Protein AF-A9GGE3-F1 (afdb_monomer_lite)

pLDDT: mean 86.1, std 15.5, range [37.06, 98.12]

Organism: Sorangium cellulosum (strain So ce56) (NCBI:txid448385)

Secondary structure (DSSP, 8-state):
-PPPPTHHHHHHHHHTT-TTBHHHHHHHHHHHTT--HHHHHHHTTS-HHHHHHHTTSBPPPSTTHHHHHHHHHHHHT--HHHHHHHHHHHHHHHHHHHHHHHHTTS-----------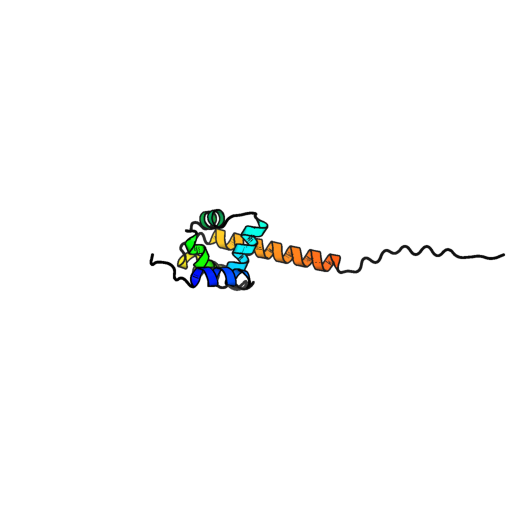----

Structure (mmCIF, N/CA/C/O backbone):
data_AF-A9GGE3-F1
#
_entry.id   AF-A9GGE3-F1
#
loop_
_atom_site.group_PDB
_atom_site.id
_atom_site.type_symbol
_atom_site.label_atom_id
_atom_site.label_alt_id
_atom_site.label_comp_id
_atom_site.label_asym_id
_atom_site.label_entity_id
_atom_site.label_seq_id
_atom_site.pdbx_PDB_ins_code
_atom_site.Cartn_x
_atom_site.Cartn_y
_atom_site.Cartn_z
_atom_site.occupancy
_atom_site.B_iso_or_equiv
_atom_site.auth_seq_id
_atom_site.auth_comp_id
_atom_site.auth_asym_id
_atom_site.auth_atom_id
_atom_site.pdbx_PDB_model_num
ATOM 1 N N . MET A 1 1 ? -22.832 0.028 6.860 1.00 53.41 1 MET A N 1
ATOM 2 C CA . MET A 1 1 ? -21.702 -0.928 6.840 1.00 53.41 1 MET A CA 1
ATOM 3 C C . MET A 1 1 ? -21.749 -1.747 8.117 1.00 53.41 1 MET A C 1
ATOM 5 O O . MET A 1 1 ? -21.819 -1.170 9.195 1.00 53.41 1 MET A O 1
ATOM 9 N N . THR A 1 2 ? -21.816 -3.068 7.984 1.00 60.00 2 THR A N 1
ATOM 10 C CA . THR A 1 2 ? -21.862 -4.047 9.079 1.00 60.00 2 THR A CA 1
ATOM 11 C C . THR A 1 2 ? -20.597 -3.954 9.936 1.00 60.00 2 THR A C 1
ATOM 13 O O . THR A 1 2 ? -19.533 -3.603 9.428 1.00 60.00 2 THR A O 1
ATOM 16 N N . LYS A 1 3 ? -20.701 -4.255 11.235 1.00 71.38 3 LYS A N 1
ATOM 17 C CA . LYS A 1 3 ? -19.565 -4.248 12.170 1.00 71.38 3 LYS A CA 1
ATOM 18 C C . LYS A 1 3 ? -18.435 -5.136 11.630 1.00 71.38 3 LYS A C 1
ATOM 20 O O . LYS A 1 3 ? -18.689 -6.291 11.288 1.00 71.38 3 LYS A O 1
ATOM 25 N N . ALA A 1 4 ? -17.215 -4.600 11.553 1.00 78.62 4 ALA A N 1
ATOM 26 C CA . ALA A 1 4 ? -16.054 -5.355 11.093 1.00 78.62 4 ALA A CA 1
ATOM 27 C C . ALA A 1 4 ? -15.862 -6.621 11.953 1.00 78.62 4 ALA A C 1
ATOM 29 O O . ALA A 1 4 ? -16.019 -6.562 13.181 1.00 78.62 4 ALA A O 1
ATOM 30 N N . PRO A 1 5 ? -15.563 -7.780 11.343 1.00 84.50 5 PRO A N 1
ATOM 31 C CA . PRO A 1 5 ? -15.403 -9.011 12.094 1.00 84.50 5 PRO A CA 1
ATOM 32 C C . PRO A 1 5 ? -14.122 -8.961 12.934 1.00 84.50 5 PRO A C 1
ATOM 34 O O . PRO A 1 5 ? -13.110 -8.405 12.518 1.00 84.50 5 PRO A O 1
ATOM 37 N N . LYS A 1 6 ? -14.140 -9.598 14.112 1.00 84.06 6 LYS A N 1
ATOM 38 C CA . LYS A 1 6 ? -13.015 -9.568 15.069 1.00 84.06 6 LYS A CA 1
ATOM 39 C C . LYS A 1 6 ? -11.690 -10.093 14.499 1.00 84.06 6 LYS A C 1
ATOM 41 O O . LYS A 1 6 ? -10.635 -9.772 15.031 1.00 84.06 6 LYS A O 1
ATOM 46 N N . TRP A 1 7 ? -11.733 -10.916 13.450 1.00 90.00 7 TRP A N 1
ATOM 47 C CA . TRP A 1 7 ? -10.534 -11.460 12.813 1.00 90.00 7 TRP A CA 1
ATOM 48 C C . TRP A 1 7 ? -9.832 -10.458 11.884 1.00 90.00 7 TRP A C 1
ATOM 50 O O . TRP A 1 7 ? -8.659 -10.663 11.578 1.00 90.00 7 TRP A O 1
ATOM 60 N N . LEU A 1 8 ? -10.516 -9.389 11.458 1.00 89.56 8 LEU A N 1
ATOM 61 C CA . LEU A 1 8 ? -10.024 -8.470 10.432 1.00 89.56 8 LEU A CA 1
ATOM 62 C C . LEU A 1 8 ? -8.773 -7.708 10.878 1.00 89.56 8 LEU A C 1
ATOM 64 O O . LEU A 1 8 ? -7.798 -7.689 10.142 1.00 89.56 8 LEU A O 1
ATOM 68 N N . ASP A 1 9 ? -8.761 -7.162 12.097 1.00 84.56 9 ASP A N 1
ATOM 69 C CA . ASP A 1 9 ? -7.591 -6.452 12.642 1.00 84.56 9 ASP A CA 1
ATOM 70 C C . ASP A 1 9 ? -6.354 -7.367 12.679 1.00 84.56 9 ASP A C 1
ATOM 72 O O . ASP A 1 9 ? -5.274 -6.997 12.221 1.00 84.56 9 ASP A O 1
ATOM 76 N N . ARG A 1 10 ? -6.522 -8.623 13.118 1.00 86.06 10 ARG A N 1
ATOM 77 C CA . ARG A 1 10 ? -5.429 -9.606 13.125 1.00 86.06 10 ARG A CA 1
ATOM 78 C C . ARG A 1 10 ? -4.950 -9.947 11.712 1.00 86.06 10 ARG A C 1
ATOM 80 O O . ARG A 1 10 ? -3.746 -10.050 11.493 1.00 86.06 10 ARG A O 1
ATOM 87 N N . ALA A 1 11 ? -5.869 -10.159 10.773 1.00 85.88 11 ALA A N 1
ATOM 88 C CA . ALA A 1 11 ? -5.519 -10.488 9.394 1.00 85.88 11 ALA A CA 1
ATOM 89 C C . ALA A 1 11 ? -4.837 -9.309 8.683 1.00 85.88 11 ALA A C 1
ATOM 91 O O . ALA A 1 11 ? -3.847 -9.518 7.988 1.00 85.88 11 ALA A O 1
ATOM 92 N N . SER A 1 12 ? -5.311 -8.083 8.923 1.00 85.44 12 SER A N 1
ATOM 93 C CA . SER A 1 12 ? -4.733 -6.840 8.406 1.00 85.44 12 SER A CA 1
ATOM 94 C C . SER A 1 12 ? -3.287 -6.683 8.877 1.00 85.44 12 SER A C 1
ATOM 96 O O . SER A 1 12 ? -2.387 -6.555 8.052 1.00 85.44 12 SER A O 1
ATOM 98 N N . ARG A 1 13 ? -3.018 -6.845 10.180 1.00 85.19 13 ARG A N 1
ATOM 99 C CA . ARG A 1 13 ? -1.643 -6.805 10.713 1.00 85.19 13 ARG A CA 1
ATOM 100 C C . ARG A 1 13 ? -0.737 -7.867 10.094 1.00 85.19 13 ARG A C 1
ATOM 102 O O . ARG A 1 13 ? 0.376 -7.560 9.692 1.00 85.19 13 ARG A O 1
ATOM 109 N N . ARG A 1 14 ? -1.225 -9.106 9.974 1.00 86.12 14 ARG A N 1
ATOM 110 C CA . ARG A 1 14 ? -0.450 -10.207 9.383 1.00 86.12 14 ARG A CA 1
ATOM 111 C C . ARG A 1 14 ? -0.162 -9.989 7.897 1.00 86.12 14 ARG A C 1
ATOM 113 O O . ARG A 1 14 ? 0.871 -10.429 7.408 1.00 86.12 14 ARG A O 1
ATOM 120 N N . SER A 1 15 ? -1.057 -9.320 7.170 1.00 83.12 15 SER A N 1
ATOM 121 C CA . SER A 1 15 ? -0.813 -8.996 5.761 1.00 83.12 15 SER A CA 1
ATOM 122 C C . SER A 1 15 ? 0.415 -8.093 5.592 1.00 83.12 15 SER A C 1
ATOM 124 O O . SER A 1 15 ? 1.195 -8.323 4.676 1.00 83.12 15 SER A O 1
ATOM 126 N N . GLY A 1 16 ? 0.675 -7.180 6.537 1.00 81.69 16 GLY A N 1
ATOM 127 C CA . GLY A 1 16 ? 1.879 -6.340 6.557 1.00 81.69 16 GLY A CA 1
ATOM 128 C C . GLY A 1 16 ? 3.203 -7.119 6.518 1.00 81.69 16 GLY A C 1
ATOM 129 O O . GLY A 1 16 ? 4.203 -6.612 6.021 1.00 81.69 16 GLY A O 1
ATOM 130 N N . GLU A 1 17 ? 3.206 -8.378 6.966 1.00 86.06 17 GLU A N 1
ATOM 131 C CA . GLU A 1 17 ? 4.379 -9.267 6.963 1.00 86.06 17 GLU A CA 1
ATOM 132 C C . GLU A 1 17 ? 4.576 -10.003 5.623 1.00 86.06 17 GLU A C 1
ATOM 134 O O . GLU A 1 17 ? 5.595 -10.653 5.403 1.00 86.06 17 GLU A O 1
ATOM 139 N N . CYS A 1 18 ? 3.596 -9.937 4.719 1.00 89.25 18 CYS A N 1
ATOM 140 C CA . CYS A 1 18 ? 3.592 -10.648 3.445 1.00 89.25 18 CYS A CA 1
ATOM 141 C C . CYS A 1 18 ? 3.791 -9.667 2.279 1.00 89.25 18 CYS A C 1
ATOM 143 O O . CYS A 1 18 ? 2.833 -9.021 1.854 1.00 89.25 18 CYS A O 1
ATOM 145 N N . GLU A 1 19 ? 5.000 -9.604 1.706 1.00 88.31 19 GLU A N 1
ATOM 146 C CA . GLU A 1 19 ? 5.388 -8.630 0.658 1.00 88.31 19 GLU A CA 1
ATOM 147 C C . GLU A 1 19 ? 4.477 -8.604 -0.587 1.00 88.31 19 GLU A C 1
ATOM 149 O O . GLU A 1 19 ? 4.380 -7.590 -1.279 1.00 88.31 19 GLU A O 1
ATOM 154 N N . TRP A 1 20 ? 3.798 -9.713 -0.886 1.00 90.06 20 TRP A N 1
ATOM 155 C CA . TRP A 1 20 ? 2.882 -9.845 -2.024 1.00 90.06 20 TRP A CA 1
ATOM 156 C C . TRP A 1 20 ? 1.491 -9.239 -1.772 1.00 90.06 20 TRP A C 1
ATOM 158 O O . TRP A 1 20 ? 0.655 -9.211 -2.679 1.00 90.06 20 TRP A O 1
ATOM 168 N N . THR A 1 21 ? 1.212 -8.776 -0.553 1.00 96.06 21 THR A N 1
ATOM 169 C CA . THR A 1 21 ? -0.060 -8.146 -0.188 1.00 96.06 21 THR A CA 1
ATOM 170 C C . THR A 1 21 ? 0.006 -6.633 -0.336 1.00 96.06 21 THR A C 1
ATOM 172 O O . THR A 1 21 ? 1.072 -6.012 -0.314 1.00 96.06 21 THR A O 1
ATOM 175 N N . LEU A 1 22 ? -1.163 -6.014 -0.448 1.00 96.00 22 LEU A N 1
ATOM 176 C CA . LEU A 1 22 ? -1.273 -4.568 -0.412 1.00 96.00 22 LEU A CA 1
ATOM 177 C C . LEU A 1 22 ? -0.992 -4.028 0.998 1.00 96.00 22 LEU A C 1
ATOM 179 O O . LEU A 1 22 ? -0.474 -2.925 1.114 1.00 96.00 22 LEU A O 1
ATOM 183 N N . GLY A 1 23 ? -1.253 -4.804 2.056 1.00 95.88 23 GLY A N 1
ATOM 184 C CA . GLY A 1 23 ? -0.932 -4.436 3.437 1.00 95.88 23 GLY A CA 1
ATOM 185 C C . GLY A 1 23 ? 0.542 -4.104 3.623 1.00 95.88 23 GLY A C 1
ATOM 186 O O . GLY A 1 23 ? 0.864 -3.010 4.079 1.00 95.88 23 GLY A O 1
ATOM 187 N N . ALA A 1 24 ? 1.431 -4.982 3.154 1.00 95.25 24 ALA A N 1
ATOM 188 C CA . ALA A 1 24 ? 2.871 -4.735 3.195 1.00 95.25 24 ALA A CA 1
ATOM 189 C C . ALA A 1 24 ? 3.275 -3.468 2.418 1.00 95.25 24 ALA A C 1
ATOM 191 O O . ALA A 1 24 ? 4.110 -2.691 2.885 1.00 95.25 24 ALA A O 1
ATOM 192 N N . ALA A 1 25 ? 2.658 -3.216 1.258 1.00 96.25 25 ALA A N 1
ATOM 193 C CA . ALA A 1 25 ? 2.931 -2.014 0.470 1.00 96.25 25 ALA A CA 1
ATOM 194 C C . ALA A 1 25 ? 2.462 -0.729 1.178 1.00 96.25 25 ALA A C 1
ATOM 196 O O . ALA A 1 25 ? 3.189 0.262 1.205 1.00 96.25 25 ALA A O 1
ATOM 197 N N . LEU A 1 26 ? 1.268 -0.738 1.773 1.00 96.56 26 LEU A N 1
ATOM 198 C CA . LEU A 1 26 ? 0.736 0.407 2.514 1.00 96.56 26 LEU A CA 1
ATOM 199 C C . LEU A 1 26 ? 1.561 0.692 3.778 1.00 96.56 26 LEU A C 1
ATOM 201 O O . LEU A 1 26 ? 1.861 1.853 4.057 1.00 96.56 26 LEU A O 1
ATOM 205 N N . ASP A 1 27 ? 1.981 -0.349 4.498 1.00 95.81 27 ASP A N 1
ATOM 206 C CA . ASP A 1 27 ? 2.815 -0.214 5.693 1.00 95.81 27 ASP A CA 1
ATOM 207 C C . ASP A 1 27 ? 4.228 0.290 5.358 1.00 95.81 27 ASP A C 1
ATOM 209 O O . ASP A 1 27 ? 4.774 1.117 6.090 1.00 95.81 27 ASP A O 1
ATOM 213 N N . GLU A 1 28 ? 4.834 -0.164 4.253 1.00 95.62 28 GLU A N 1
ATOM 214 C CA . GLU A 1 28 ? 6.101 0.402 3.762 1.00 95.62 28 GLU A CA 1
ATOM 215 C C . GLU A 1 28 ? 5.921 1.876 3.385 1.00 95.62 28 GLU A C 1
ATOM 217 O O . GLU A 1 28 ? 6.705 2.706 3.832 1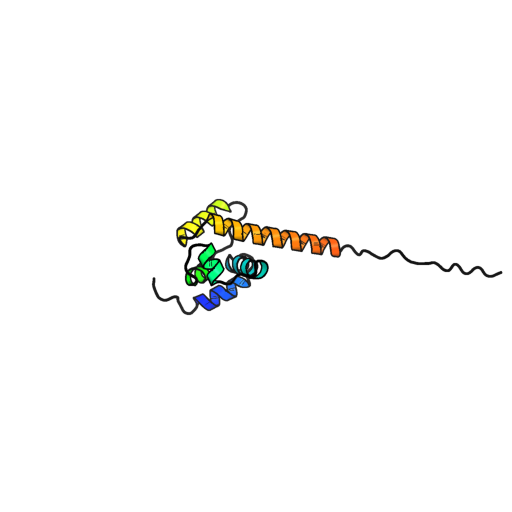.00 95.62 28 GLU A O 1
ATOM 222 N N . TYR A 1 29 ? 4.859 2.236 2.657 1.00 97.25 29 TYR A N 1
ATOM 223 C CA . TYR A 1 29 ? 4.598 3.632 2.295 1.00 97.25 29 TYR A CA 1
ATOM 224 C C . TYR A 1 29 ? 4.454 4.536 3.526 1.00 97.25 29 TYR A C 1
ATOM 226 O O . TYR A 1 29 ? 5.080 5.595 3.593 1.00 97.25 29 TYR A O 1
ATOM 234 N N . CYS A 1 30 ? 3.675 4.113 4.526 1.00 96.31 30 CYS A N 1
ATOM 235 C CA . CYS A 1 30 ? 3.536 4.837 5.789 1.00 96.31 30 CYS A CA 1
ATOM 236 C C . CYS A 1 30 ? 4.881 5.019 6.502 1.00 96.31 30 CYS A C 1
ATOM 238 O O . CYS A 1 30 ? 5.164 6.115 6.986 1.00 96.31 30 CYS A O 1
ATOM 240 N N . ARG A 1 31 ? 5.726 3.982 6.534 1.00 95.31 31 ARG A N 1
ATOM 241 C CA . ARG A 1 31 ? 7.060 4.055 7.147 1.00 95.31 31 ARG A CA 1
ATOM 242 C C . ARG A 1 31 ? 8.005 4.979 6.382 1.00 95.31 31 ARG A C 1
ATOM 244 O O . ARG A 1 31 ? 8.645 5.818 7.006 1.00 95.31 31 ARG A O 1
ATOM 251 N N . THR A 1 32 ? 8.086 4.854 5.058 1.00 93.69 32 THR A N 1
ATOM 252 C CA . THR A 1 32 ? 9.002 5.650 4.225 1.00 93.69 32 THR A CA 1
ATOM 253 C C . THR A 1 32 ? 8.609 7.125 4.178 1.00 93.69 32 THR A C 1
ATOM 255 O O . THR A 1 32 ? 9.479 7.989 4.194 1.00 93.69 32 THR A O 1
ATOM 258 N N . GLU A 1 33 ? 7.312 7.427 4.140 1.00 94.19 33 GLU A N 1
ATOM 259 C CA . GLU A 1 33 ? 6.807 8.800 4.009 1.00 94.19 33 GLU A CA 1
ATOM 260 C C . GLU A 1 33 ? 6.404 9.422 5.362 1.00 94.19 33 GLU A C 1
ATOM 262 O O . GLU A 1 33 ? 5.881 10.537 5.395 1.00 94.19 33 GLU A O 1
ATOM 267 N N . GLY A 1 34 ? 6.607 8.712 6.481 1.00 95.31 34 GLY A N 1
ATOM 268 C CA . GLY A 1 34 ? 6.271 9.185 7.829 1.00 95.31 34 GLY A CA 1
ATOM 269 C C . GLY A 1 34 ? 4.779 9.480 8.030 1.00 95.31 34 GLY A C 1
ATOM 270 O O . GLY A 1 34 ? 4.428 10.428 8.731 1.00 95.31 34 GLY A O 1
ATOM 271 N N . LYS A 1 35 ? 3.895 8.711 7.381 1.00 96.00 35 LYS A N 1
ATOM 272 C CA . LYS A 1 35 ? 2.441 8.941 7.384 1.00 96.00 35 LYS A CA 1
ATOM 273 C C . LYS A 1 35 ? 1.709 8.024 8.350 1.00 96.00 35 LYS A C 1
ATOM 275 O O . LYS A 1 35 ? 1.996 6.832 8.432 1.00 96.00 35 LYS A O 1
ATOM 280 N N . THR A 1 36 ? 0.682 8.559 9.003 1.00 96.94 36 THR A N 1
ATOM 281 C CA . THR A 1 36 ? -0.260 7.755 9.793 1.00 96.94 36 THR A CA 1
ATOM 282 C C . THR A 1 36 ? -1.298 7.066 8.900 1.00 96.94 36 THR A C 1
ATOM 284 O O . THR A 1 36 ? -1.468 7.411 7.725 1.00 96.94 36 THR A O 1
ATOM 287 N N . ARG A 1 37 ? -2.041 6.104 9.462 1.00 94.69 37 ARG A N 1
ATOM 288 C CA . ARG A 1 37 ? -3.134 5.414 8.754 1.00 94.69 37 ARG A CA 1
ATOM 289 C C . ARG A 1 37 ? -4.266 6.371 8.383 1.00 94.69 37 ARG A C 1
ATOM 291 O O . ARG A 1 37 ? -4.843 6.246 7.311 1.00 94.69 37 ARG A 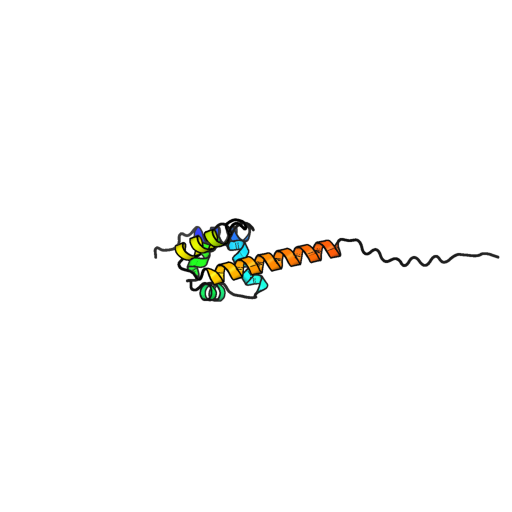O 1
ATOM 298 N N . GLU A 1 38 ? -4.557 7.356 9.226 1.00 96.88 38 GLU A N 1
ATOM 299 C CA . GLU A 1 38 ? -5.570 8.389 8.980 1.00 96.88 38 GLU A CA 1
ATOM 300 C C . GLU A 1 38 ? -5.187 9.244 7.772 1.00 96.88 38 GLU A C 1
ATOM 302 O O . GLU A 1 38 ? -6.012 9.499 6.896 1.00 96.88 38 GLU A O 1
ATOM 307 N N . GLN A 1 39 ? -3.915 9.638 7.691 1.00 97.50 39 GLN A N 1
ATOM 308 C CA . GLN A 1 39 ? -3.394 10.406 6.563 1.00 97.50 39 GLN A CA 1
ATOM 309 C C . GLN A 1 39 ? -3.389 9.584 5.271 1.00 97.50 39 GLN A C 1
ATOM 311 O O . GLN A 1 39 ? -3.708 10.114 4.207 1.00 97.50 39 GLN A O 1
ATOM 316 N N . LEU A 1 40 ? -3.055 8.293 5.353 1.00 97.50 40 LEU A N 1
ATOM 317 C CA . LEU A 1 40 ? -3.136 7.373 4.221 1.00 97.50 40 LEU A CA 1
ATOM 318 C C . LEU A 1 40 ? -4.582 7.198 3.732 1.00 97.50 40 LEU A C 1
ATOM 320 O O . LEU A 1 40 ? -4.836 7.269 2.532 1.00 97.50 40 LEU A O 1
ATOM 324 N N . ALA A 1 41 ? -5.533 7.013 4.648 1.00 96.81 41 ALA A N 1
ATOM 325 C CA . ALA A 1 41 ? -6.948 6.889 4.314 1.00 96.81 41 ALA A CA 1
ATOM 326 C C . ALA A 1 41 ? -7.472 8.161 3.631 1.00 96.81 41 ALA A C 1
ATOM 328 O O . ALA A 1 41 ? -8.104 8.080 2.579 1.00 96.81 41 ALA A O 1
ATOM 329 N N . ALA A 1 42 ? -7.126 9.337 4.166 1.00 97.06 42 ALA A N 1
ATOM 330 C CA . ALA A 1 42 ? -7.466 10.621 3.559 1.00 97.06 42 ALA A CA 1
ATOM 331 C C . ALA A 1 42 ? -6.866 10.776 2.151 1.00 97.06 42 ALA A C 1
ATOM 333 O O . ALA A 1 42 ? -7.550 11.238 1.241 1.00 97.06 42 ALA A O 1
ATOM 334 N N . LEU A 1 43 ? -5.616 10.344 1.946 1.00 96.62 43 LEU A N 1
ATOM 335 C CA . LEU A 1 43 ? -4.958 10.366 0.636 1.00 96.62 43 LEU A CA 1
ATOM 336 C C . LEU A 1 43 ? -5.660 9.466 -0.392 1.00 96.62 43 LEU A C 1
ATOM 338 O O . LEU A 1 43 ? -5.724 9.819 -1.567 1.00 96.62 43 LEU A O 1
ATOM 342 N N . LEU A 1 44 ? -6.168 8.314 0.047 1.00 97.31 44 LEU A N 1
ATOM 343 C CA . LEU A 1 44 ? -6.911 7.369 -0.787 1.00 97.31 44 LEU A CA 1
ATOM 344 C C . LEU A 1 44 ? -8.399 7.726 -0.928 1.00 97.31 44 LEU A C 1
ATOM 346 O O . LEU A 1 44 ? -9.117 7.023 -1.635 1.00 97.31 44 LEU A O 1
ATOM 350 N N . GLY A 1 45 ? -8.871 8.793 -0.276 1.00 96.38 45 GLY A N 1
ATOM 351 C CA . GLY A 1 45 ? -10.280 9.190 -0.296 1.00 96.38 45 GLY A CA 1
ATOM 352 C C . GLY A 1 45 ? -11.200 8.207 0.433 1.00 96.38 45 GLY A C 1
ATOM 353 O O . GLY A 1 45 ? -12.382 8.121 0.117 1.00 96.38 45 GLY A O 1
ATOM 354 N N . CYS A 1 46 ? -10.678 7.443 1.397 1.00 95.12 46 CYS A N 1
ATOM 355 C CA . CYS A 1 46 ? -11.411 6.370 2.060 1.00 95.12 46 CYS A CA 1
ATOM 356 C C . CYS A 1 46 ? -11.458 6.526 3.584 1.00 95.12 46 CYS A C 1
ATOM 358 O O . CYS A 1 46 ? -10.774 7.348 4.191 1.00 95.12 46 CYS A O 1
ATOM 360 N N . ARG A 1 47 ? -12.278 5.694 4.232 1.00 92.94 47 ARG A N 1
ATOM 361 C CA . ARG A 1 47 ? -12.273 5.550 5.694 1.00 92.94 47 ARG A CA 1
ATOM 362 C C . ARG A 1 47 ? -11.067 4.732 6.146 1.00 92.94 47 ARG A C 1
ATOM 364 O O . ARG A 1 47 ? -10.645 3.822 5.436 1.00 92.94 47 ARG A O 1
ATOM 371 N N . VAL A 1 48 ? -10.595 4.976 7.368 1.00 92.31 48 VAL A N 1
ATOM 372 C CA . VAL A 1 48 ? -9.505 4.191 7.978 1.00 92.31 48 VAL A CA 1
ATOM 373 C C . VAL A 1 48 ? -9.848 2.702 8.038 1.00 92.31 48 VAL A C 1
ATOM 375 O O . VAL A 1 48 ? -9.026 1.883 7.649 1.00 92.31 48 VAL A O 1
ATOM 378 N N . ASP A 1 49 ? -11.084 2.344 8.396 1.00 90.19 49 ASP A N 1
ATOM 379 C CA . ASP A 1 49 ? -11.524 0.939 8.433 1.00 90.19 49 ASP A CA 1
ATOM 380 C C . ASP A 1 49 ? -11.457 0.241 7.062 1.00 90.19 49 ASP A C 1
ATOM 382 O O . ASP A 1 49 ? -11.364 -0.984 6.986 1.00 90.19 49 ASP A O 1
ATOM 386 N N . SER A 1 50 ? -11.514 0.996 5.956 1.00 92.50 50 SER A N 1
ATOM 387 C CA . SER A 1 50 ? -11.364 0.428 4.612 1.00 92.50 50 SER A CA 1
ATOM 388 C C . SER A 1 50 ? -9.933 -0.046 4.359 1.00 92.50 50 SER A C 1
ATOM 390 O O . SER A 1 50 ? -9.739 -0.975 3.574 1.00 92.50 50 SER A O 1
ATOM 392 N N . LEU A 1 51 ? -8.938 0.534 5.044 1.00 94.25 51 LEU A N 1
ATOM 393 C CA . LEU A 1 51 ? -7.538 0.126 4.920 1.00 94.25 51 LEU A CA 1
ATOM 394 C C . LEU A 1 51 ? -7.313 -1.306 5.408 1.00 94.25 51 LEU A C 1
ATOM 396 O O . LEU A 1 51 ? -6.464 -1.997 4.855 1.00 94.25 51 LEU A O 1
ATOM 400 N N . ASP A 1 52 ? -8.088 -1.776 6.388 1.00 93.44 52 ASP A N 1
ATOM 401 C CA . ASP A 1 52 ? -7.976 -3.154 6.877 1.00 93.44 52 ASP A CA 1
ATOM 402 C C . ASP A 1 52 ? -8.483 -4.188 5.878 1.00 93.44 52 ASP A C 1
ATOM 404 O O . ASP A 1 52 ? -8.037 -5.329 5.880 1.00 93.44 52 ASP A O 1
ATOM 408 N N . TRP A 1 53 ? -9.422 -3.807 5.016 1.00 93.62 53 TRP A N 1
ATOM 409 C CA . TRP A 1 53 ? -9.864 -4.675 3.931 1.00 93.62 53 TRP A CA 1
ATOM 410 C C . TRP A 1 53 ? -8.947 -4.575 2.715 1.00 93.62 53 TRP A C 1
ATOM 412 O O . TRP A 1 53 ? -8.677 -5.584 2.064 1.00 93.62 53 TRP A O 1
ATOM 422 N N . LEU A 1 54 ? -8.454 -3.370 2.422 1.00 95.25 54 LEU A N 1
ATOM 423 C CA . LEU A 1 54 ? -7.471 -3.144 1.367 1.00 95.25 54 LEU A CA 1
ATOM 424 C C . LEU A 1 54 ? -6.183 -3.917 1.639 1.00 95.25 54 LEU A C 1
ATOM 426 O O . LEU A 1 54 ? -5.648 -4.514 0.713 1.00 95.25 54 LEU A O 1
ATOM 430 N N . SER A 1 55 ? -5.718 -3.970 2.889 1.00 95.38 55 SER A N 1
ATOM 431 C CA . SER A 1 55 ? -4.472 -4.649 3.259 1.00 95.38 55 SER A CA 1
ATOM 432 C C . SER A 1 55 ? -4.476 -6.145 2.916 1.00 95.38 55 SER A C 1
ATOM 434 O O . SER A 1 55 ? -3.448 -6.699 2.529 1.00 95.38 55 SER A O 1
ATOM 436 N N . LEU A 1 56 ? -5.653 -6.779 2.936 1.00 94.75 56 LEU A N 1
ATOM 437 C CA . LEU A 1 56 ? -5.838 -8.182 2.555 1.00 94.75 56 LEU A CA 1
ATOM 438 C C . LEU A 1 56 ? -5.791 -8.429 1.045 1.00 94.75 56 LEU A C 1
ATOM 440 O O . LEU A 1 56 ? -5.727 -9.583 0.616 1.00 94.75 56 LEU A O 1
ATOM 444 N N . CYS A 1 57 ? -5.876 -7.382 0.226 1.00 96.12 57 CYS A N 1
ATOM 445 C CA . CYS A 1 57 ? -5.802 -7.538 -1.217 1.00 96.12 57 CYS A CA 1
ATOM 446 C C . CYS A 1 57 ? -4.403 -7.994 -1.625 1.00 96.12 57 CYS A C 1
ATOM 448 O O . CYS A 1 57 ? -3.394 -7.620 -1.023 1.00 96.12 57 CYS A O 1
ATOM 450 N N . ARG A 1 58 ? -4.334 -8.778 -2.701 1.00 95.56 58 ARG A N 1
ATOM 451 C CA . ARG A 1 58 ? -3.064 -9.021 -3.380 1.00 95.56 58 ARG A CA 1
ATOM 452 C C . ARG A 1 58 ? -2.572 -7.701 -3.975 1.00 95.56 58 ARG A C 1
ATOM 454 O O . ARG A 1 58 ? -3.369 -6.913 -4.485 1.00 95.56 58 ARG A O 1
ATOM 461 N N . LYS A 1 59 ? -1.264 -7.468 -3.912 1.00 95.94 59 LYS A N 1
ATOM 462 C CA . LYS A 1 59 ? -0.625 -6.356 -4.610 1.00 95.94 59 LYS A CA 1
ATOM 463 C C . LYS A 1 59 ? -0.848 -6.495 -6.129 1.00 95.94 59 LYS A C 1
ATOM 465 O O . LYS A 1 59 ? -0.719 -7.614 -6.629 1.00 95.94 59 LYS A O 1
ATOM 470 N N . PRO A 1 60 ? -1.181 -5.406 -6.850 1.00 96.69 60 PRO A N 1
ATOM 471 C CA . PRO A 1 60 ? -1.373 -5.436 -8.299 1.00 96.69 60 PRO A CA 1
ATOM 472 C C . PRO A 1 60 ? -0.210 -6.084 -9.042 1.00 96.69 60 PRO A C 1
ATOM 474 O O . PRO A 1 60 ? 0.953 -5.792 -8.754 1.00 96.69 60 PRO A O 1
ATOM 477 N N . ASP A 1 61 ? -0.538 -6.953 -9.995 1.00 93.81 61 ASP A N 1
ATOM 478 C CA . ASP A 1 61 ? 0.458 -7.621 -10.822 1.00 93.81 61 ASP A CA 1
ATOM 479 C C . ASP A 1 61 ? 1.107 -6.620 -11.797 1.00 93.81 61 ASP A C 1
ATOM 481 O O . ASP A 1 61 ? 0.378 -5.830 -12.399 1.00 93.81 61 ASP A O 1
ATOM 485 N N . PRO A 1 62 ? 2.439 -6.612 -11.990 1.00 92.62 62 PRO A N 1
ATOM 486 C CA . PRO A 1 62 ? 3.095 -5.692 -12.919 1.00 92.62 62 PRO A CA 1
ATOM 487 C C . PRO A 1 62 ? 2.557 -5.757 -14.356 1.00 92.62 62 PRO A C 1
ATOM 489 O O . PRO A 1 62 ? 2.430 -4.714 -14.999 1.00 92.62 62 PRO A O 1
ATOM 492 N N . GLU A 1 63 ? 2.201 -6.946 -14.851 1.00 95.81 63 GLU A N 1
ATOM 493 C CA . GLU A 1 63 ? 1.707 -7.142 -16.222 1.00 95.81 63 GLU A CA 1
ATOM 494 C C . GLU A 1 63 ? 0.276 -6.618 -16.395 1.00 95.81 63 GLU A C 1
ATOM 496 O O . GLU A 1 63 ? -0.111 -6.166 -17.473 1.00 95.81 63 GLU A O 1
ATOM 501 N N . ARG A 1 64 ? -0.513 -6.639 -15.315 1.00 96.19 64 ARG A N 1
ATOM 502 C CA . ARG A 1 64 ? -1.928 -6.229 -15.295 1.00 96.19 64 ARG A CA 1
ATOM 503 C C . ARG A 1 64 ? -2.189 -5.051 -14.359 1.00 96.19 64 ARG A C 1
ATOM 505 O O . ARG A 1 64 ? -3.310 -4.847 -13.896 1.00 96.19 64 ARG A O 1
ATOM 512 N N . PHE A 1 65 ? -1.163 -4.240 -14.113 1.00 96.56 65 PHE A N 1
ATOM 513 C CA . PHE A 1 65 ? -1.144 -3.276 -13.014 1.00 96.56 65 PHE A CA 1
ATOM 514 C C . PHE A 1 65 ? -2.321 -2.303 -13.048 1.00 96.56 65 PHE A C 1
ATOM 516 O O . PHE A 1 65 ? -2.998 -2.102 -12.043 1.00 96.56 65 PHE A O 1
ATOM 523 N N . ALA A 1 66 ? -2.582 -1.705 -14.213 1.00 97.19 66 ALA A N 1
ATOM 524 C CA . ALA A 1 66 ? -3.668 -0.742 -14.373 1.00 97.19 66 ALA A CA 1
ATOM 525 C C . ALA A 1 66 ? -5.041 -1.386 -14.132 1.00 97.19 66 ALA A C 1
ATOM 527 O O . ALA A 1 66 ? -5.882 -0.803 -13.456 1.00 97.19 66 ALA A O 1
ATOM 528 N N . GLU A 1 67 ? -5.248 -2.602 -14.638 1.00 97.94 67 GLU A N 1
ATOM 529 C CA . GLU A 1 67 ? -6.505 -3.328 -14.477 1.00 97.94 67 GLU A CA 1
ATOM 530 C C . GLU A 1 67 ? -6.747 -3.715 -13.013 1.00 97.94 67 GLU A C 1
ATOM 532 O O . GLU A 1 67 ? -7.839 -3.510 -12.483 1.00 97.94 67 GLU A O 1
ATOM 537 N N . ASP A 1 68 ? -5.724 -4.235 -12.336 1.00 97.88 68 ASP A N 1
ATOM 538 C CA . ASP A 1 68 ? -5.818 -4.622 -10.931 1.00 97.88 68 ASP A CA 1
ATOM 539 C C . ASP A 1 68 ? -6.037 -3.399 -10.022 1.00 97.88 68 ASP A C 1
ATOM 541 O O . ASP A 1 68 ? -6.878 -3.453 -9.122 1.00 97.88 68 ASP A O 1
ATOM 545 N N . VAL A 1 69 ? -5.358 -2.272 -10.284 1.00 98.12 69 VAL A N 1
ATOM 546 C CA . VAL A 1 69 ? -5.599 -1.008 -9.565 1.00 98.12 69 VAL A CA 1
ATOM 547 C C . VAL A 1 69 ? -7.036 -0.533 -9.759 1.00 98.12 69 VAL A C 1
ATOM 549 O O . VAL A 1 69 ? -7.683 -0.199 -8.769 1.00 98.12 69 VAL A O 1
ATOM 552 N N . THR A 1 70 ? -7.553 -0.529 -10.991 1.00 98.00 70 THR A N 1
ATOM 553 C CA . THR A 1 70 ? -8.939 -0.122 -11.269 1.00 98.00 70 THR A CA 1
ATOM 554 C C . THR A 1 70 ? -9.936 -1.009 -10.529 1.00 98.00 70 THR A C 1
ATOM 556 O O . THR A 1 70 ? -10.801 -0.492 -9.828 1.00 98.00 70 THR A O 1
ATOM 559 N N . ARG A 1 71 ? -9.768 -2.337 -10.574 1.00 97.69 71 ARG A N 1
ATOM 560 C CA . ARG A 1 71 ? -10.652 -3.281 -9.865 1.00 97.69 71 ARG A CA 1
ATOM 561 C C . ARG A 1 71 ? -10.669 -3.047 -8.354 1.00 97.69 71 ARG A C 1
ATOM 563 O O . ARG A 1 71 ? -11.723 -3.130 -7.725 1.00 97.69 71 ARG A O 1
ATOM 570 N N . ILE A 1 72 ? -9.511 -2.771 -7.753 1.00 97.06 72 ILE A N 1
ATOM 571 C CA . ILE A 1 72 ? -9.416 -2.450 -6.322 1.00 97.06 72 ILE A CA 1
ATOM 572 C C . ILE A 1 72 ? -10.080 -1.096 -6.045 1.00 97.06 72 ILE A C 1
ATOM 574 O O . ILE A 1 72 ? -10.880 -0.988 -5.115 1.00 97.06 72 ILE A O 1
ATOM 578 N N . ALA A 1 73 ? -9.790 -0.083 -6.864 1.00 97.12 73 ALA A N 1
ATOM 579 C CA . ALA A 1 73 ? -10.339 1.259 -6.715 1.00 97.12 73 ALA A CA 1
ATOM 580 C C . ALA A 1 73 ? -11.870 1.262 -6.757 1.00 97.12 73 ALA A C 1
ATOM 582 O O . ALA A 1 73 ? -12.511 1.810 -5.863 1.00 97.12 73 ALA A O 1
ATOM 583 N N . GLU A 1 74 ? -12.454 0.564 -7.729 1.00 96.56 74 GLU A N 1
ATOM 584 C CA . GLU A 1 74 ? -13.900 0.399 -7.866 1.00 96.56 74 GLU A CA 1
ATOM 585 C C . GLU A 1 74 ? -14.496 -0.391 -6.697 1.00 96.56 74 GLU A C 1
ATOM 587 O O . GLU A 1 74 ? -15.507 0.010 -6.122 1.00 96.56 74 GLU A O 1
ATOM 592 N N . ARG A 1 75 ? -13.864 -1.494 -6.280 1.00 95.44 75 ARG A N 1
ATOM 593 C CA . ARG A 1 75 ? -14.382 -2.325 -5.183 1.00 95.44 75 ARG A CA 1
ATOM 594 C C . ARG A 1 75 ? -14.443 -1.580 -3.851 1.00 95.44 75 ARG A C 1
ATOM 596 O O . ARG A 1 75 ? -15.377 -1.793 -3.079 1.00 95.44 75 ARG A O 1
ATOM 603 N N . PHE A 1 76 ? -13.438 -0.756 -3.567 1.00 94.62 76 PHE A N 1
ATOM 604 C CA . PHE A 1 76 ? -13.309 -0.054 -2.289 1.00 94.62 76 PHE A CA 1
ATOM 605 C C . PHE A 1 76 ? -13.720 1.418 -2.349 1.00 94.62 76 PHE A C 1
ATOM 607 O O . PHE A 1 76 ? -13.713 2.070 -1.306 1.00 94.62 76 PHE A O 1
ATOM 614 N N . GLN A 1 77 ? -14.122 1.903 -3.530 1.00 95.38 77 GLN A N 1
ATOM 615 C CA . GLN A 1 77 ? -14.508 3.291 -3.788 1.00 95.38 77 GLN A CA 1
ATOM 616 C C . GLN A 1 77 ? -13.408 4.264 -3.332 1.00 95.38 77 GLN A C 1
ATOM 618 O O . GLN A 1 77 ? -13.645 5.150 -2.514 1.00 95.38 77 GLN A O 1
ATOM 623 N N . ILE A 1 78 ? -12.185 4.035 -3.820 1.00 96.75 78 ILE A N 1
ATOM 624 C CA . ILE A 1 78 ? -10.989 4.821 -3.482 1.00 96.75 78 ILE A CA 1
ATOM 625 C C . ILE A 1 78 ? -10.377 5.484 -4.717 1.00 96.75 78 ILE A C 1
ATOM 627 O O . ILE A 1 78 ? -10.643 5.100 -5.855 1.00 96.75 78 ILE A O 1
ATOM 631 N N . GLU A 1 79 ? -9.479 6.435 -4.483 1.00 96.56 79 GLU A N 1
ATOM 632 C CA . GLU A 1 79 ? -8.754 7.155 -5.527 1.00 96.56 79 GLU A CA 1
ATOM 633 C C . GLU A 1 79 ? -7.704 6.258 -6.213 1.00 96.56 79 GLU A C 1
ATOM 635 O O . GLU A 1 79 ? -6.551 6.154 -5.783 1.00 96.56 79 GLU A O 1
ATOM 640 N N . GLY A 1 80 ? -8.085 5.608 -7.317 1.00 97.06 80 GLY A N 1
ATOM 641 C CA . GLY A 1 80 ? -7.222 4.693 -8.081 1.00 97.06 80 GLY A CA 1
ATOM 642 C C . GLY A 1 80 ? -5.856 5.274 -8.487 1.00 97.06 80 GLY A C 1
ATOM 643 O O . GLY A 1 80 ? -4.832 4.632 -8.233 1.00 97.06 80 GLY A O 1
ATOM 644 N N . PRO A 1 81 ? -5.778 6.502 -9.040 1.00 97.56 81 PRO A N 1
ATOM 645 C CA . PRO A 1 81 ? -4.498 7.135 -9.357 1.00 97.56 81 PRO A CA 1
ATOM 646 C C . PRO A 1 81 ? -3.587 7.313 -8.134 1.00 97.56 81 PRO A C 1
ATOM 648 O O . PRO A 1 81 ? -2.368 7.177 -8.249 1.00 97.56 81 PRO A O 1
ATOM 651 N N . ARG A 1 82 ? -4.159 7.573 -6.950 1.00 97.81 82 ARG A N 1
ATOM 652 C CA . ARG A 1 82 ? -3.399 7.683 -5.696 1.00 97.81 82 ARG A CA 1
ATOM 653 C C . ARG A 1 82 ? -2.872 6.324 -5.258 1.00 97.81 82 ARG A C 1
ATOM 655 O O . ARG A 1 82 ? -1.697 6.223 -4.914 1.00 97.81 82 ARG A O 1
ATOM 662 N N . LEU A 1 83 ? -3.689 5.276 -5.352 1.00 97.88 83 LEU A N 1
ATOM 663 C CA . LEU A 1 83 ? -3.245 3.911 -5.073 1.00 97.88 83 LEU A CA 1
ATOM 664 C C . LEU A 1 83 ? -2.078 3.499 -5.985 1.00 97.88 83 LEU A C 1
ATOM 666 O O . LEU A 1 83 ? -1.062 3.000 -5.501 1.00 97.88 83 LEU A O 1
ATOM 670 N N . ALA A 1 84 ? -2.186 3.762 -7.291 1.00 97.88 84 ALA A N 1
ATOM 671 C CA . ALA A 1 84 ? -1.116 3.483 -8.248 1.00 97.88 84 ALA A CA 1
ATOM 672 C C . ALA A 1 84 ? 0.193 4.205 -7.891 1.00 97.88 84 ALA A C 1
ATOM 674 O O . ALA A 1 84 ? 1.265 3.601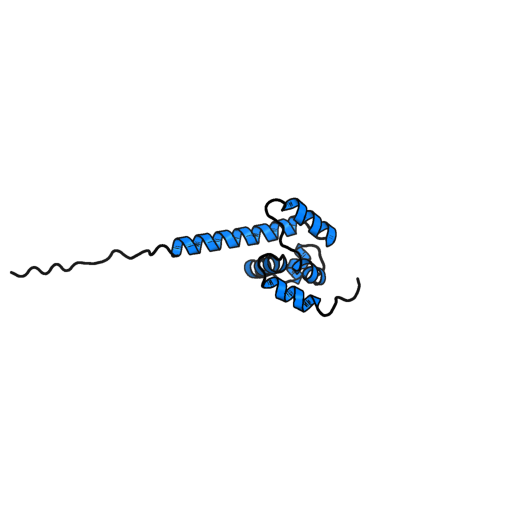 -7.956 1.00 97.88 84 ALA A O 1
ATOM 675 N N . GLN A 1 85 ? 0.112 5.486 -7.510 1.00 97.44 85 GLN A N 1
ATOM 676 C CA . GLN A 1 85 ? 1.276 6.274 -7.094 1.00 97.44 85 GLN A CA 1
ATOM 677 C C . GLN A 1 85 ? 1.955 5.675 -5.861 1.00 97.44 85 GLN A C 1
ATOM 679 O O . GLN A 1 85 ? 3.177 5.544 -5.850 1.00 97.44 85 GLN A O 1
ATOM 684 N N . ILE A 1 86 ? 1.174 5.276 -4.854 1.00 97.06 86 ILE A N 1
ATOM 685 C CA . ILE A 1 86 ? 1.685 4.659 -3.625 1.00 97.06 86 ILE A CA 1
ATOM 686 C C . ILE A 1 86 ? 2.453 3.375 -3.940 1.00 97.06 86 ILE A C 1
ATOM 688 O O . ILE A 1 86 ? 3.597 3.226 -3.515 1.00 97.06 86 ILE A O 1
ATOM 692 N N . ILE A 1 87 ? 1.861 2.474 -4.730 1.00 96.75 87 ILE A N 1
ATOM 693 C CA . ILE A 1 87 ? 2.493 1.188 -5.048 1.00 96.75 87 ILE A CA 1
ATOM 694 C C . ILE A 1 87 ? 3.795 1.404 -5.828 1.00 96.75 87 ILE A C 1
ATOM 696 O O . ILE A 1 87 ? 4.835 0.874 -5.445 1.00 96.75 87 ILE A O 1
ATOM 700 N N . ARG A 1 88 ? 3.773 2.254 -6.865 1.00 96.31 88 ARG A N 1
ATOM 701 C CA . ARG A 1 88 ? 4.972 2.563 -7.663 1.00 96.31 88 ARG A CA 1
ATOM 702 C C . ARG A 1 88 ? 6.076 3.206 -6.834 1.00 96.31 88 ARG A C 1
ATOM 704 O O . ARG A 1 88 ? 7.249 2.935 -7.067 1.00 96.31 88 ARG A O 1
ATOM 711 N N . ARG A 1 89 ? 5.713 4.068 -5.883 1.00 95.38 89 ARG A N 1
ATOM 712 C CA . ARG A 1 89 ? 6.670 4.713 -4.981 1.00 95.38 89 ARG A CA 1
ATOM 713 C C . ARG A 1 89 ? 7.388 3.679 -4.120 1.00 95.38 89 ARG A C 1
ATOM 715 O O . ARG A 1 89 ? 8.612 3.710 -4.051 1.00 95.38 89 ARG A O 1
ATOM 722 N N . VAL A 1 90 ? 6.634 2.762 -3.518 1.00 95.12 90 VAL A N 1
ATOM 723 C CA . VAL A 1 90 ? 7.181 1.662 -2.711 1.00 95.12 90 VAL A CA 1
ATOM 724 C C . VAL A 1 90 ? 8.093 0.769 -3.550 1.00 95.12 90 VAL A C 1
ATOM 726 O O . VAL A 1 90 ? 9.204 0.465 -3.123 1.00 95.1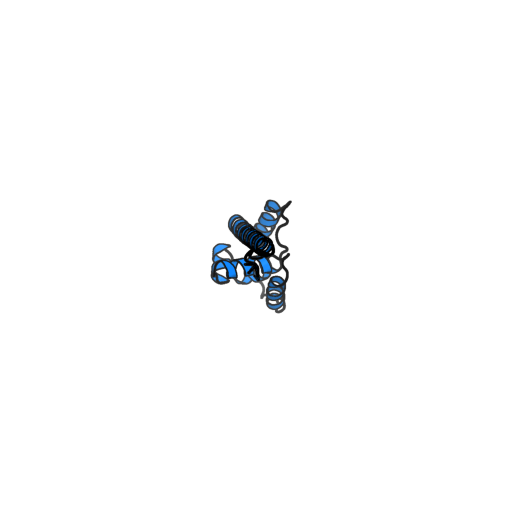2 90 VAL A O 1
ATOM 729 N N . ASP A 1 91 ? 7.672 0.417 -4.766 1.00 93.56 91 ASP A N 1
ATOM 730 C CA . ASP A 1 91 ? 8.481 -0.398 -5.678 1.00 93.56 91 ASP A CA 1
ATOM 731 C C . ASP A 1 91 ? 9.789 0.287 -6.068 1.00 93.56 91 ASP A C 1
ATOM 733 O O . ASP A 1 91 ? 10.852 -0.329 -6.006 1.00 93.56 91 ASP A O 1
ATOM 737 N N . ALA A 1 92 ? 9.738 1.577 -6.402 1.00 93.19 92 ALA A N 1
ATOM 738 C CA . ALA A 1 92 ? 10.928 2.346 -6.742 1.00 93.19 92 ALA A CA 1
ATOM 739 C C . ALA A 1 92 ? 11.923 2.405 -5.571 1.00 93.19 92 ALA A C 1
ATOM 741 O O . ALA A 1 92 ? 13.116 2.181 -5.764 1.00 93.19 92 ALA A O 1
ATOM 742 N N . VAL A 1 93 ? 11.441 2.655 -4.349 1.00 92.38 93 VAL A N 1
ATOM 743 C CA . VAL A 1 93 ? 12.287 2.672 -3.144 1.00 92.38 93 VAL A CA 1
ATOM 744 C C . VAL A 1 93 ? 12.895 1.293 -2.876 1.00 92.38 93 VAL A C 1
ATOM 746 O O . VAL A 1 93 ? 14.079 1.200 -2.552 1.00 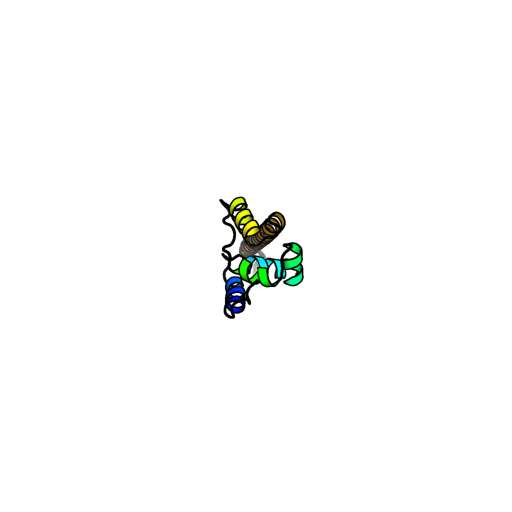92.38 93 VAL A O 1
ATOM 749 N N . ALA A 1 94 ? 12.125 0.217 -3.056 1.00 89.50 94 ALA A N 1
ATOM 750 C CA . ALA A 1 94 ? 12.614 -1.146 -2.872 1.00 89.50 94 ALA A CA 1
ATOM 751 C C . ALA A 1 94 ? 13.717 -1.512 -3.880 1.00 89.50 94 ALA A C 1
ATOM 753 O O . ALA A 1 94 ? 14.722 -2.107 -3.489 1.00 89.50 94 ALA A O 1
ATOM 754 N N . VAL A 1 95 ? 13.558 -1.130 -5.152 1.00 91.06 95 VAL A N 1
ATOM 755 C CA . VAL A 1 95 ? 14.575 -1.332 -6.198 1.00 91.06 95 VAL A CA 1
ATOM 756 C C . VAL A 1 95 ? 15.850 -0.551 -5.879 1.00 91.06 95 VAL A C 1
ATOM 758 O O . VAL A 1 95 ? 16.933 -1.130 -5.899 1.00 91.06 95 VAL A O 1
ATOM 761 N N . LEU A 1 96 ? 15.729 0.729 -5.511 1.00 89.38 96 LEU A N 1
ATOM 762 C CA . LEU A 1 96 ? 16.881 1.565 -5.152 1.00 89.38 96 LEU A CA 1
ATOM 763 C C . LEU A 1 96 ? 17.653 0.994 -3.957 1.00 89.38 96 LEU A C 1
ATOM 765 O O . LEU A 1 96 ? 18.877 0.917 -3.999 1.00 89.38 96 LEU A O 1
ATOM 769 N N . ARG A 1 97 ? 16.946 0.525 -2.919 1.00 87.19 97 ARG A N 1
ATOM 770 C CA . ARG A 1 97 ? 17.571 -0.102 -1.746 1.00 87.19 97 ARG A CA 1
ATOM 771 C C . ARG A 1 97 ? 18.344 -1.371 -2.114 1.00 87.19 97 ARG A C 1
ATOM 773 O O . ARG A 1 97 ? 19.395 -1.627 -1.539 1.00 87.19 97 ARG A O 1
ATOM 780 N N . ARG A 1 98 ? 17.847 -2.175 -3.060 1.00 85.81 98 ARG A N 1
ATOM 781 C CA . ARG A 1 98 ? 18.556 -3.381 -3.522 1.00 85.81 98 ARG A CA 1
ATOM 782 C C . ARG A 1 98 ? 19.839 -3.023 -4.273 1.00 85.81 98 ARG A C 1
ATOM 784 O O . ARG A 1 98 ? 20.884 -3.562 -3.928 1.00 85.81 98 ARG A O 1
ATOM 791 N N . ALA A 1 99 ? 19.780 -2.052 -5.186 1.00 80.94 99 ALA A N 1
ATOM 792 C CA . ALA A 1 99 ? 20.947 -1.600 -5.947 1.00 80.94 99 ALA A CA 1
ATOM 793 C C . ALA A 1 99 ? 22.089 -1.109 -5.035 1.00 80.94 99 ALA A C 1
ATOM 795 O O . ALA A 1 99 ? 23.228 -1.539 -5.183 1.00 80.94 99 ALA A O 1
ATOM 796 N N . THR A 1 100 ? 21.782 -0.301 -4.011 1.00 74.00 100 THR A N 1
ATOM 797 C CA . THR A 1 100 ? 22.807 0.190 -3.068 1.00 74.00 100 THR A CA 1
ATOM 798 C C . THR A 1 100 ? 23.451 -0.921 -2.235 1.00 74.00 100 THR A C 1
ATOM 800 O O . THR A 1 100 ? 24.615 -0.824 -1.862 1.00 74.00 100 THR A O 1
ATOM 803 N N . HIS A 1 101 ? 22.703 -1.980 -1.912 1.00 66.31 101 HIS A N 1
ATOM 804 C CA . HIS A 1 101 ? 23.230 -3.112 -1.145 1.00 66.31 101 HIS A CA 1
ATOM 805 C C . HIS A 1 101 ? 24.120 -4.035 -1.991 1.00 66.31 101 HIS A C 1
ATOM 807 O O . HIS A 1 101 ? 25.032 -4.656 -1.448 1.00 66.31 101 HIS A O 1
ATOM 813 N N . GLU A 1 102 ? 23.865 -4.138 -3.296 1.00 61.25 102 GLU A N 1
ATOM 814 C CA . GLU A 1 102 ? 24.694 -4.907 -4.231 1.00 61.25 102 GLU A CA 1
ATOM 815 C C . GLU A 1 102 ? 26.027 -4.193 -4.508 1.00 61.25 102 GLU A C 1
ATOM 817 O O . GLU A 1 102 ? 27.078 -4.825 -4.429 1.00 61.25 102 GLU A O 1
ATOM 822 N N . GLU A 1 103 ? 26.012 -2.870 -4.700 1.00 57.41 103 GLU A N 1
ATOM 823 C CA . GLU A 1 103 ? 27.225 -2.063 -4.918 1.00 57.41 103 GLU A CA 1
ATOM 824 C C . GLU A 1 103 ? 28.148 -2.004 -3.681 1.00 57.41 103 GLU A C 1
ATOM 826 O O . GLU A 1 103 ? 29.368 -1.986 -3.817 1.00 57.41 103 GLU A O 1
ATOM 831 N N . CYS A 1 104 ? 27.604 -2.042 -2.457 1.00 51.94 104 CYS A N 1
ATOM 832 C CA . CYS A 1 104 ? 28.408 -2.089 -1.224 1.00 51.94 104 CYS A CA 1
ATOM 833 C C . CYS A 1 104 ? 28.935 -3.490 -0.853 1.00 51.94 104 CYS A C 1
ATOM 835 O O . CYS A 1 104 ? 29.706 -3.608 0.101 1.00 51.94 104 CYS A O 1
ATOM 837 N N . ASN A 1 105 ? 28.512 -4.543 -1.562 1.00 52.38 105 ASN A N 1
ATOM 838 C CA . ASN A 1 105 ? 28.978 -5.917 -1.353 1.00 52.38 105 ASN A CA 1
ATOM 839 C C . ASN A 1 105 ? 30.092 -6.332 -2.326 1.00 52.38 105 ASN A C 1
ATOM 841 O O . ASN A 1 105 ? 30.633 -7.432 -2.178 1.00 52.38 105 ASN A O 1
ATOM 845 N N . GLU A 1 106 ? 30.490 -5.478 -3.275 1.00 50.91 106 GLU A N 1
ATOM 846 C CA . GLU A 1 106 ? 31.813 -5.629 -3.873 1.00 50.91 106 GLU A CA 1
ATOM 847 C C . GLU A 1 106 ? 32.853 -5.320 -2.790 1.00 50.91 106 GLU A C 1
ATOM 849 O O . GLU A 1 106 ? 32.838 -4.230 -2.208 1.00 50.91 106 GLU A O 1
ATOM 854 N N . PRO A 1 107 ? 33.750 -6.264 -2.455 1.00 54.94 107 PRO A N 1
ATOM 855 C CA . PRO A 1 107 ? 34.759 -6.023 -1.449 1.00 54.94 107 PRO A CA 1
ATOM 856 C C . PRO A 1 107 ? 35.727 -4.983 -2.015 1.00 54.94 107 PRO A C 1
ATOM 858 O O . PRO A 1 107 ? 36.679 -5.315 -2.720 1.00 54.94 107 PRO A O 1
ATOM 861 N N . MET A 1 108 ? 35.488 -3.710 -1.693 1.00 60.75 108 MET A N 1
ATOM 862 C CA . MET A 1 108 ? 36.439 -2.622 -1.879 1.00 60.75 108 MET A CA 1
ATOM 863 C C . MET A 1 108 ? 37.610 -2.864 -0.919 1.00 60.75 108 MET A C 1
ATOM 865 O O . MET A 1 108 ? 37.725 -2.267 0.151 1.00 60.75 108 MET A O 1
ATOM 869 N N . LEU A 1 109 ? 38.463 -3.828 -1.269 1.00 62.53 109 LEU A N 1
ATOM 870 C CA . LEU A 1 109 ? 39.685 -4.127 -0.547 1.00 62.53 109 LEU A CA 1
ATOM 871 C C . LEU A 1 109 ? 40.700 -3.039 -0.871 1.00 62.53 109 LEU A C 1
ATOM 873 O O . LEU A 1 109 ? 41.329 -3.030 -1.927 1.00 62.53 109 LEU A O 1
ATOM 877 N N . LEU A 1 110 ? 40.832 -2.130 0.093 1.00 55.53 110 LEU A N 1
ATOM 878 C CA . LEU A 1 110 ? 41.953 -1.227 0.305 1.00 55.53 110 LEU A CA 1
ATOM 879 C C . LEU A 1 110 ? 43.284 -1.837 -0.165 1.00 55.53 110 LEU A C 1
ATOM 881 O O . LEU A 1 110 ? 43.903 -2.655 0.520 1.00 55.53 110 LEU A O 1
ATOM 885 N N . ALA A 1 111 ? 43.764 -1.383 -1.319 1.00 63.91 111 ALA A N 1
ATOM 886 C CA . ALA A 1 111 ? 45.147 -1.559 -1.717 1.00 63.91 111 ALA A CA 1
ATOM 887 C C . ALA A 1 111 ? 46.007 -0.520 -0.981 1.00 63.91 111 ALA A C 1
ATOM 889 O O . ALA A 1 111 ? 46.197 0.597 -1.449 1.00 63.91 111 ALA A O 1
ATOM 890 N N . ALA A 1 112 ? 46.532 -0.904 0.180 1.00 61.91 112 ALA A N 1
ATOM 891 C CA . ALA A 1 112 ? 47.679 -0.253 0.807 1.00 61.91 112 ALA A CA 1
ATOM 892 C C . ALA A 1 112 ? 48.479 -1.307 1.581 1.00 61.91 112 ALA A C 1
ATOM 894 O O . ALA A 1 112 ? 48.342 -1.473 2.790 1.00 61.91 112 ALA A O 1
ATOM 895 N N . ARG A 1 113 ? 49.300 -2.077 0.861 1.00 61.78 113 ARG A N 1
ATOM 896 C CA . ARG A 1 113 ? 50.399 -2.828 1.473 1.00 61.78 113 ARG A CA 1
ATOM 897 C C . ARG A 1 113 ? 51.693 -2.138 1.097 1.00 61.78 113 ARG A C 1
ATOM 899 O O . ARG A 1 113 ? 52.253 -2.407 0.037 1.00 61.78 113 ARG A O 1
ATOM 906 N N . ASP A 1 114 ? 52.133 -1.257 1.984 1.00 62.56 114 ASP A N 1
ATOM 907 C CA . ASP A 1 114 ? 53.502 -0.774 1.999 1.00 62.56 114 ASP A CA 1
ATOM 908 C C . ASP A 1 114 ? 54.402 -1.987 2.270 1.00 62.56 114 ASP A C 1
ATOM 910 O O . ASP A 1 114 ? 54.301 -2.647 3.307 1.00 62.56 114 ASP A O 1
ATOM 914 N N . ARG A 1 115 ? 55.198 -2.378 1.274 1.00 61.34 115 ARG A N 1
ATOM 915 C CA . ARG A 1 115 ? 56.237 -3.388 1.462 1.00 61.34 115 ARG A CA 1
ATOM 916 C C . ARG A 1 115 ? 57.483 -2.633 1.872 1.00 61.34 115 ARG A C 1
ATOM 918 O O . ARG A 1 115 ? 58.211 -2.157 1.006 1.00 61.34 115 ARG A O 1
ATOM 925 N N . ASP A 1 116 ? 57.722 -2.574 3.176 1.00 59.59 116 ASP A N 1
ATOM 926 C CA . ASP A 1 116 ? 59.033 -2.220 3.693 1.00 59.59 116 ASP A CA 1
ATOM 927 C C . ASP A 1 116 ? 60.022 -3.295 3.220 1.00 59.59 116 ASP A C 1
ATOM 929 O O . ASP A 1 116 ? 60.015 -4.452 3.659 1.00 59.59 116 ASP A O 1
ATOM 933 N N . LYS A 1 117 ? 60.774 -2.952 2.175 1.00 54.38 117 LYS A N 1
ATOM 934 C CA . LYS A 1 117 ? 61.762 -3.827 1.565 1.00 54.38 117 LYS A CA 1
ATOM 935 C C . LYS A 1 117 ? 63.035 -3.638 2.372 1.00 54.38 117 LYS A C 1
ATOM 937 O O . LYS A 1 117 ? 63.840 -2.763 2.070 1.00 54.38 117 LYS A O 1
ATOM 942 N N . GLY A 1 118 ? 63.205 -4.483 3.386 1.00 54.72 118 GLY A N 1
ATOM 943 C CA . GLY A 1 118 ? 64.492 -4.662 4.038 1.00 54.72 118 GLY A CA 1
ATOM 944 C C . GLY A 1 118 ? 65.576 -4.883 2.982 1.00 54.72 118 GLY A C 1
ATOM 945 O O . GLY A 1 118 ? 65.518 -5.834 2.201 1.00 54.72 118 GLY A O 1
ATOM 946 N N . ALA A 1 119 ? 66.549 -3.982 2.955 1.00 44.66 119 ALA A N 1
ATOM 947 C CA . ALA A 1 119 ? 67.828 -4.176 2.302 1.00 44.66 119 ALA A CA 1
ATOM 948 C C . ALA A 1 119 ? 68.882 -4.106 3.405 1.00 44.66 119 ALA A C 1
ATOM 950 O O . ALA A 1 119 ? 69.156 -3.039 3.950 1.00 44.66 119 ALA A O 1
ATOM 951 N N . GLY A 1 120 ? 69.400 -5.278 3.775 1.00 47.16 120 GLY A N 1
ATOM 952 C CA . GLY A 1 120 ? 70.658 -5.383 4.497 1.00 47.16 120 GLY A CA 1
ATOM 953 C C . GLY A 1 120 ? 71.835 -5.042 3.581 1.00 47.16 120 GLY A C 1
ATOM 954 O O . GLY A 1 120 ? 71.742 -5.188 2.358 1.00 47.16 120 GLY A O 1
ATOM 955 N N . GLY A 1 121 ? 72.924 -4.610 4.210 1.00 37.06 121 GLY A N 1
ATOM 956 C CA . GLY A 1 121 ? 74.217 -4.282 3.620 1.00 37.06 121 GLY A CA 1
ATOM 957 C C . GLY A 1 121 ? 75.086 -3.611 4.665 1.00 37.06 121 GLY A C 1
ATOM 958 O O . GLY A 1 121 ? 74.991 -2.371 4.757 1.00 37.06 121 GLY A O 1
#

Sequence (121 aa):
MTKAPKWLDRASRRSGECEWTLGAALDEYCRTEGKTREQLAALLGCRVDSLDWLSLCRKPDPERFAEDVTRIAERFQIEGPRLAQIIRRVDAVAVLRRATHEECNEPMLLAARDRDKGAGG

Radius of gyration: 22.86 Å; chains: 1; bounding box: 96×22×31 Å

Foldseek 3Di:
DDDDDPCLVVLLVVLCVPCQFVSVLLVLLCVVVVHDLCRVQVLFVHDSVLSSVRSRHGQADPVCNLVSLVVSCVVRVTDSVSSSVSNVVSVVVVVVVVVVVVVVPPPPPDPDDDPPDDDDD